Protein AF-A0A934ZPI6-F1 (afdb_monomer_lite)

pLDDT: mean 86.33, std 10.87, range [53.69, 97.94]

Foldseek 3Di:
DVQLVVLVVVLVVLVVVDPDDPDALSVVLSVCSNVLSHVVLVCQVCCLPVLCVVLVFDDDDDPLSCVLNVLSSVLSVLLNVCSVVVPPVSNVSSVVSNVVSVVSNVVSSVVRNVVRVVPDDDDDDD

Structure (mmCIF, N/CA/C/O backbone):
data_AF-A0A934ZPI6-F1
#
_entry.id   AF-A0A934ZPI6-F1
#
loop_
_atom_site.group_PDB
_atom_site.id
_atom_site.type_symbol
_atom_site.label_atom_id
_atom_site.label_alt_id
_atom_site.label_comp_id
_atom_site.label_asym_id
_atom_site.label_entity_id
_atom_site.label_seq_id
_atom_site.pdbx_PDB_ins_code
_atom_site.Cartn_x
_atom_site.Cartn_y
_atom_site.Cartn_z
_atom_site.occupancy
_atom_site.B_iso_or_equiv
_atom_site.auth_seq_id
_atom_site.auth_comp_id
_atom_site.auth_asym_id
_atom_site.auth_atom_id
_atom_site.pdbx_PDB_model_num
ATOM 1 N N . MET A 1 1 ? -10.461 5.217 -1.023 1.00 61.00 1 MET A N 1
ATOM 2 C CA . MET A 1 1 ? -10.853 4.906 -2.418 1.00 61.00 1 MET A CA 1
ATOM 3 C C . MET A 1 1 ? -9.967 5.587 -3.461 1.00 61.00 1 MET A C 1
ATOM 5 O O . MET A 1 1 ? -9.389 4.877 -4.270 1.00 61.00 1 MET A O 1
ATOM 9 N N . MET A 1 2 ? -9.801 6.915 -3.436 1.00 76.94 2 MET A N 1
ATOM 10 C CA . MET A 1 2 ? -9.027 7.647 -4.462 1.00 76.94 2 MET A CA 1
ATOM 11 C C . MET A 1 2 ? -7.570 7.169 -4.614 1.00 76.94 2 MET A C 1
ATOM 13 O O . MET A 1 2 ? -7.124 6.929 -5.727 1.00 76.94 2 MET A O 1
ATOM 17 N N . LEU A 1 3 ? -6.853 6.948 -3.503 1.00 76.81 3 LEU A N 1
ATOM 18 C CA . LEU A 1 3 ? -5.460 6.472 -3.528 1.00 76.81 3 LEU A CA 1
ATOM 19 C C . LEU A 1 3 ? -5.301 5.086 -4.170 1.00 76.81 3 LEU A C 1
ATOM 21 O O . LEU A 1 3 ? -4.359 4.877 -4.921 1.00 76.81 3 LEU A O 1
ATOM 25 N N . GLY A 1 4 ? -6.230 4.157 -3.924 1.00 78.69 4 GLY A N 1
ATOM 26 C CA . GLY A 1 4 ? -6.218 2.846 -4.576 1.00 78.69 4 GLY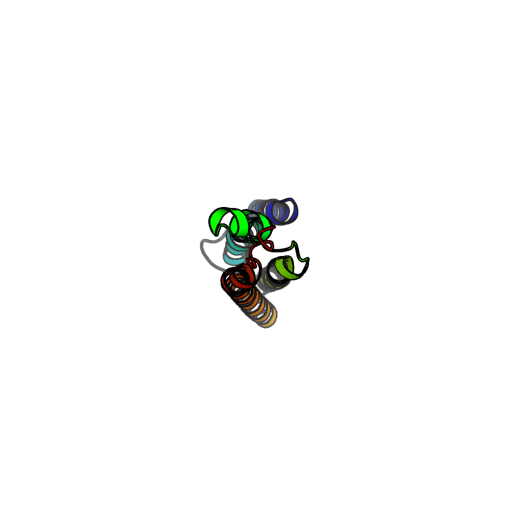 A CA 1
ATOM 27 C C . GLY A 1 4 ? -6.513 2.943 -6.074 1.00 78.69 4 GLY A C 1
ATOM 28 O O . GLY A 1 4 ? -5.838 2.321 -6.887 1.00 78.69 4 GLY A O 1
A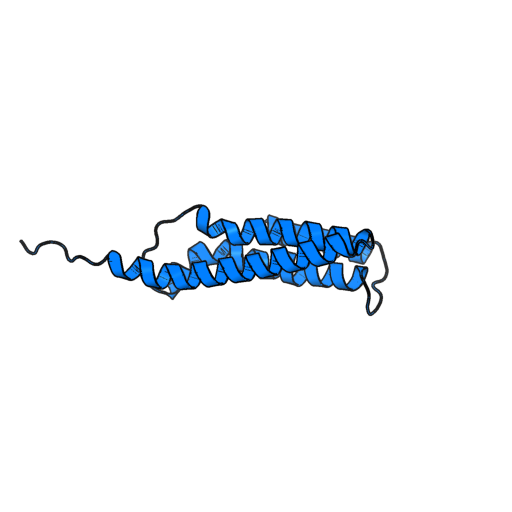TOM 29 N N . ALA A 1 5 ? -7.487 3.773 -6.460 1.00 87.00 5 ALA A N 1
ATOM 30 C CA . ALA A 1 5 ? -7.814 4.010 -7.868 1.00 87.00 5 ALA A CA 1
ATOM 31 C C . ALA A 1 5 ? -6.671 4.704 -8.633 1.00 87.00 5 ALA A C 1
ATOM 33 O O . ALA A 1 5 ? -6.457 4.412 -9.807 1.00 87.00 5 ALA A O 1
ATOM 34 N N . ALA A 1 6 ? -5.891 5.561 -7.965 1.00 91.56 6 ALA A N 1
ATOM 35 C CA . ALA A 1 6 ? -4.702 6.172 -8.554 1.00 91.56 6 ALA A CA 1
ATOM 36 C C . ALA A 1 6 ? -3.691 5.117 -9.030 1.00 91.56 6 ALA A C 1
ATOM 38 O O . ALA A 1 6 ? -3.093 5.282 -10.089 1.00 91.56 6 ALA A O 1
ATOM 39 N N . TRP A 1 7 ? -3.555 3.992 -8.320 1.00 93.19 7 TRP A N 1
ATOM 40 C CA . TRP A 1 7 ? -2.684 2.901 -8.759 1.00 93.19 7 TRP A CA 1
ATOM 41 C C . TRP A 1 7 ? -3.165 2.215 -10.036 1.00 93.19 7 TRP A C 1
ATOM 43 O O . TRP A 1 7 ? -2.327 1.839 -10.846 1.00 93.19 7 TRP A O 1
ATOM 53 N N . LEU A 1 8 ? -4.477 2.129 -10.283 1.00 92.56 8 LEU A N 1
ATOM 54 C CA . LEU A 1 8 ? -4.981 1.643 -11.574 1.00 92.56 8 LEU A CA 1
ATOM 55 C C . LEU A 1 8 ? -4.616 2.584 -12.718 1.00 92.56 8 LEU A C 1
ATOM 57 O O . LEU A 1 8 ? -4.293 2.110 -13.802 1.00 92.56 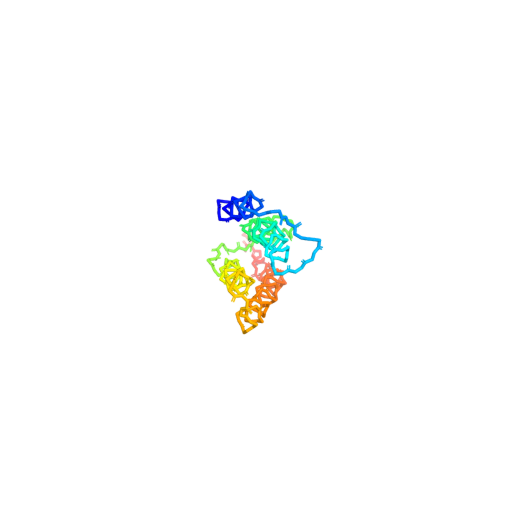8 LEU A O 1
ATOM 61 N N . LEU A 1 9 ? -4.631 3.899 -12.483 1.00 92.31 9 LEU A N 1
ATOM 62 C CA . LEU A 1 9 ? -4.175 4.870 -13.480 1.00 92.31 9 LEU A CA 1
ATOM 63 C C . LEU A 1 9 ? -2.674 4.721 -13.746 1.00 92.31 9 LEU A C 1
ATOM 65 O O . LEU A 1 9 ? -2.269 4.705 -14.905 1.00 92.31 9 LEU A O 1
ATOM 69 N N . VAL A 1 10 ? -1.859 4.547 -12.698 1.00 90.56 10 VAL A N 1
ATOM 70 C CA . VAL A 1 10 ? -0.413 4.296 -12.840 1.00 90.56 10 VAL A CA 1
ATOM 71 C C . VAL A 1 10 ? -0.160 3.004 -13.615 1.00 90.56 10 VAL A C 1
ATOM 73 O O . VAL A 1 10 ? 0.608 3.012 -14.576 1.00 90.56 10 VAL A O 1
ATOM 76 N N . THR A 1 11 ? -0.824 1.905 -13.250 1.00 91.69 11 THR A N 1
ATOM 77 C CA . THR A 1 11 ? -0.698 0.638 -13.973 1.00 91.69 11 THR A CA 1
ATOM 78 C C . THR A 1 11 ? -1.182 0.775 -15.413 1.00 91.69 11 THR A C 1
ATOM 80 O O . THR A 1 11 ? -0.482 0.342 -16.320 1.00 91.69 11 THR A O 1
ATOM 83 N N . GLY A 1 12 ? -2.327 1.416 -15.652 1.00 90.25 12 GLY A N 1
ATOM 84 C CA . GLY A 1 12 ? -2.854 1.654 -16.996 1.00 90.25 12 GLY A CA 1
ATOM 85 C C . GLY A 1 12 ? -1.890 2.462 -17.868 1.00 90.25 12 GLY A C 1
ATOM 86 O O . GLY A 1 12 ? -1.635 2.080 -19.007 1.00 90.25 12 GLY A O 1
ATOM 87 N N . ALA A 1 13 ? -1.284 3.518 -17.321 1.00 90.25 13 ALA A N 1
ATOM 88 C CA . ALA A 1 13 ? -0.256 4.296 -18.009 1.00 90.25 13 ALA A CA 1
ATOM 89 C C . ALA A 1 13 ? 0.995 3.455 -18.317 1.00 90.25 13 ALA A C 1
ATOM 91 O O . ALA A 1 13 ? 1.549 3.538 -19.413 1.00 90.25 13 ALA A O 1
ATOM 92 N N . LEU A 1 14 ? 1.414 2.601 -17.379 1.00 87.81 14 LEU A N 1
ATOM 93 C CA . LEU A 1 14 ? 2.557 1.707 -17.557 1.00 87.81 14 LEU A CA 1
ATOM 94 C C . LEU A 1 14 ? 2.300 0.687 -18.679 1.00 87.81 14 LEU A C 1
ATOM 96 O O . LEU A 1 14 ? 3.148 0.536 -19.559 1.00 87.81 14 LEU A O 1
ATOM 100 N N . LEU A 1 15 ? 1.109 0.081 -18.708 1.00 87.88 15 LEU A N 1
ATOM 101 C CA . LEU A 1 15 ? 0.666 -0.840 -19.763 1.00 87.88 15 LEU A CA 1
ATOM 102 C C . LEU A 1 15 ? 0.512 -0.157 -21.129 1.00 87.88 15 LEU A C 1
ATOM 104 O O . LEU A 1 15 ? 0.835 -0.754 -22.150 1.00 87.88 15 LEU A O 1
ATOM 108 N N . ALA A 1 16 ? 0.040 1.090 -21.163 1.00 88.12 16 ALA A N 1
ATOM 109 C CA . ALA A 1 16 ? -0.081 1.850 -22.406 1.00 88.12 16 ALA A CA 1
ATOM 110 C C . ALA A 1 16 ? 1.289 2.256 -22.976 1.00 88.12 16 ALA A C 1
ATOM 112 O O . ALA A 1 16 ? 1.445 2.379 -24.188 1.00 88.12 16 ALA A O 1
ATOM 113 N N . SER A 1 17 ? 2.287 2.465 -22.112 1.00 83.62 17 SER A N 1
ATOM 114 C CA . SER A 1 17 ? 3.613 2.935 -22.525 1.00 83.62 17 SER A CA 1
ATOM 115 C C . SER A 1 17 ? 4.485 1.859 -23.180 1.00 83.62 17 SER A C 1
ATOM 117 O O . SER A 1 17 ? 5.383 2.189 -23.956 1.00 83.62 17 SER A O 1
ATOM 119 N N . ARG A 1 18 ? 4.276 0.579 -22.843 1.00 77.38 18 ARG A N 1
ATOM 120 C CA . ARG A 1 18 ? 5.131 -0.537 -23.271 1.00 77.38 18 ARG A CA 1
ATOM 121 C C . ARG A 1 18 ? 4.319 -1.819 -23.391 1.00 77.38 18 ARG A C 1
ATOM 123 O O . ARG A 1 18 ? 3.529 -2.132 -22.507 1.00 77.38 18 ARG A O 1
ATOM 130 N N . ALA A 1 19 ? 4.593 -2.612 -24.428 1.00 78.25 19 ALA A N 1
ATOM 131 C CA . ALA A 1 19 ? 4.105 -3.985 -24.485 1.00 78.25 19 ALA A CA 1
ATOM 132 C C . ALA A 1 19 ? 4.627 -4.755 -23.264 1.00 78.25 19 ALA A C 1
ATOM 134 O O . ALA A 1 19 ? 5.829 -4.735 -22.980 1.00 78.25 19 ALA A O 1
ATOM 135 N N . LEU A 1 20 ? 3.721 -5.394 -22.524 1.00 76.50 20 LEU A N 1
ATOM 136 C CA . LEU A 1 20 ? 4.084 -6.070 -21.290 1.00 76.50 20 LEU A CA 1
ATOM 137 C C . LEU A 1 20 ? 4.725 -7.425 -21.623 1.00 76.50 20 LEU A C 1
ATOM 139 O O . LEU A 1 20 ? 4.064 -8.271 -22.230 1.00 76.50 20 LEU A O 1
ATOM 143 N N . PRO A 1 21 ? 5.998 -7.654 -21.261 1.00 78.75 21 PRO A N 1
ATOM 144 C CA . PRO A 1 21 ? 6.597 -8.969 -21.416 1.00 78.75 21 PRO A CA 1
ATOM 145 C C . PRO A 1 21 ? 5.888 -9.977 -20.493 1.00 78.75 21 PRO A C 1
ATOM 147 O O . PRO A 1 21 ? 5.345 -9.582 -19.460 1.00 78.75 21 PRO A O 1
ATOM 150 N N . PRO A 1 22 ? 5.916 -11.283 -20.813 1.00 82.50 22 PRO A N 1
ATOM 151 C CA . PRO A 1 22 ? 5.261 -12.316 -20.003 1.00 82.50 22 PRO A CA 1
ATOM 152 C C . PRO A 1 22 ? 5.888 -12.498 -18.609 1.00 82.50 22 PRO A C 1
ATOM 154 O O . PRO A 1 22 ? 5.317 -13.180 -17.764 1.00 82.50 22 PRO A O 1
ATOM 157 N N . ALA A 1 23 ? 7.064 -11.910 -18.367 1.00 86.50 23 ALA A N 1
ATOM 158 C CA . ALA A 1 23 ? 7.739 -11.881 -17.078 1.00 86.50 23 ALA A CA 1
ATOM 159 C C . ALA A 1 23 ? 8.703 -10.685 -16.994 1.00 86.50 23 ALA A C 1
ATOM 161 O O . ALA A 1 23 ? 9.086 -10.100 -18.011 1.00 86.50 23 ALA A O 1
ATOM 162 N N . GLY A 1 24 ? 9.143 -10.360 -15.777 1.00 87.69 24 GLY A N 1
ATOM 163 C CA . GLY A 1 24 ? 10.193 -9.378 -15.512 1.00 87.69 24 GLY A CA 1
ATOM 164 C C . GLY A 1 24 ? 9.701 -8.133 -14.768 1.00 87.69 24 GLY A C 1
ATOM 165 O O . GLY A 1 24 ? 8.521 -8.027 -14.444 1.00 87.69 24 GLY A O 1
ATOM 166 N N . PRO A 1 25 ? 10.587 -7.153 -14.515 1.00 88.44 25 PRO A N 1
ATOM 167 C CA . PRO A 1 25 ? 10.303 -6.061 -13.581 1.00 88.44 25 PRO A CA 1
ATOM 168 C C . PRO A 1 25 ? 9.071 -5.219 -13.939 1.00 88.44 25 PRO A C 1
ATOM 170 O O . PRO A 1 25 ? 8.302 -4.845 -13.063 1.00 88.44 25 PRO A O 1
ATOM 173 N N . LEU A 1 26 ? 8.830 -4.951 -15.227 1.00 88.00 26 LEU A N 1
ATOM 174 C CA . LEU A 1 26 ? 7.643 -4.201 -15.662 1.00 88.00 26 LEU A CA 1
ATOM 175 C C . LEU A 1 26 ? 6.342 -4.983 -15.449 1.00 88.00 26 LEU A C 1
ATOM 177 O O . LEU A 1 26 ? 5.337 -4.401 -15.043 1.00 88.00 26 LEU A O 1
ATOM 181 N N . TYR A 1 27 ? 6.372 -6.291 -15.708 1.00 89.88 27 TYR A N 1
ATOM 182 C CA . TYR A 1 27 ? 5.246 -7.183 -15.449 1.00 89.88 27 TYR A CA 1
ATOM 183 C C . TYR A 1 27 ? 4.948 -7.236 -13.946 1.00 89.88 27 TYR A C 1
ATOM 185 O O . TYR A 1 27 ? 3.811 -7.020 -13.525 1.00 89.88 27 TYR A O 1
ATOM 193 N N . ASP A 1 28 ? 5.992 -7.400 -13.132 1.00 91.50 28 ASP A N 1
ATOM 194 C CA . ASP A 1 28 ? 5.894 -7.397 -11.675 1.00 91.50 28 ASP A CA 1
ATOM 195 C C . ASP A 1 28 ? 5.315 -6.075 -11.153 1.00 91.50 28 ASP A C 1
ATOM 197 O O . ASP A 1 28 ? 4.398 -6.100 -10.330 1.00 91.50 28 ASP A O 1
ATOM 201 N N . ALA A 1 29 ? 5.784 -4.927 -11.653 1.00 92.50 29 ALA A N 1
ATOM 202 C CA . ALA A 1 29 ? 5.272 -3.611 -11.269 1.00 92.50 29 ALA A CA 1
ATOM 203 C C . ALA A 1 29 ? 3.779 -3.458 -11.594 1.00 92.50 29 ALA A C 1
ATOM 205 O O . ALA A 1 29 ? 3.015 -2.947 -10.770 1.00 92.50 29 ALA A O 1
ATOM 206 N N . ALA A 1 30 ? 3.349 -3.928 -12.770 1.00 92.44 30 ALA A N 1
ATOM 207 C CA . ALA A 1 30 ? 1.948 -3.892 -13.171 1.00 92.44 30 ALA A CA 1
ATOM 208 C C . ALA A 1 30 ? 1.077 -4.740 -12.233 1.00 92.44 30 ALA A C 1
ATOM 210 O O . ALA A 1 30 ? 0.076 -4.237 -11.714 1.00 92.44 30 ALA A O 1
ATOM 211 N N . LEU A 1 31 ? 1.488 -5.983 -11.950 1.00 93.38 31 LEU A N 1
ATOM 212 C CA . LEU A 1 31 ? 0.769 -6.865 -11.027 1.00 93.38 31 LEU A CA 1
ATOM 213 C C . LEU A 1 31 ? 0.689 -6.274 -9.617 1.00 93.38 31 LEU A C 1
ATOM 215 O O . LEU A 1 31 ? -0.382 -6.280 -9.008 1.00 93.38 31 LEU A O 1
ATOM 219 N N . HIS A 1 32 ? 1.789 -5.722 -9.104 1.00 95.00 32 HIS A N 1
ATOM 220 C CA . HIS A 1 32 ? 1.790 -5.085 -7.788 1.00 95.00 32 HIS A CA 1
ATOM 221 C C . HIS A 1 32 ? 0.888 -3.846 -7.757 1.00 95.00 32 HIS A C 1
ATOM 223 O O . HIS A 1 32 ? 0.164 -3.652 -6.780 1.00 95.00 32 HIS A O 1
ATOM 229 N N . GLY A 1 33 ? 0.862 -3.040 -8.820 1.00 94.31 33 GLY A N 1
ATOM 230 C CA . GLY A 1 33 ? -0.043 -1.895 -8.919 1.00 94.31 33 GLY A CA 1
ATOM 231 C C . GLY A 1 33 ? -1.523 -2.296 -8.846 1.00 94.31 33 GLY A C 1
ATOM 232 O O . GLY A 1 33 ? -2.289 -1.662 -8.121 1.00 94.31 33 GLY A O 1
ATOM 233 N N . VAL A 1 34 ? -1.922 -3.398 -9.493 1.00 94.88 34 VAL A N 1
ATOM 234 C CA . VAL A 1 34 ? -3.305 -3.905 -9.407 1.00 94.88 34 VAL A CA 1
ATOM 235 C C . VAL A 1 34 ? -3.588 -4.539 -8.044 1.00 94.88 34 VAL A C 1
ATOM 237 O O . VAL A 1 34 ? -4.510 -4.125 -7.342 1.00 94.88 34 VAL A O 1
ATOM 240 N N . PHE A 1 35 ? -2.820 -5.550 -7.642 1.00 95.94 35 PHE A N 1
ATOM 241 C CA . PHE A 1 35 ? -3.153 -6.332 -6.452 1.00 95.94 35 PHE A CA 1
ATOM 242 C C . PHE A 1 35 ? -2.863 -5.569 -5.158 1.00 95.94 35 PHE A C 1
ATOM 244 O O . PHE A 1 35 ? -3.732 -5.451 -4.297 1.00 95.94 35 PHE A O 1
ATOM 251 N N . VAL A 1 36 ? -1.662 -5.014 -5.010 1.00 95.06 36 VAL A N 1
ATOM 252 C CA . VAL A 1 36 ? -1.281 -4.293 -3.789 1.00 95.06 36 VAL A CA 1
ATOM 253 C C . VAL A 1 36 ? -1.818 -2.862 -3.828 1.00 95.06 36 VAL A C 1
ATOM 255 O O . VAL A 1 36 ? -2.426 -2.399 -2.860 1.00 95.06 36 VAL A O 1
ATOM 258 N N . GLY A 1 37 ? -1.641 -2.176 -4.957 1.00 94.06 37 GLY A N 1
ATOM 259 C CA . GLY A 1 37 ? -1.999 -0.765 -5.101 1.00 94.06 37 GLY A CA 1
ATOM 260 C C . GLY A 1 37 ? -3.492 -0.508 -5.103 1.00 94.06 37 GLY A C 1
ATOM 261 O O . GLY A 1 37 ? -3.947 0.389 -4.397 1.00 94.06 37 GLY A O 1
ATOM 262 N N . TYR A 1 38 ? -4.258 -1.310 -5.838 1.00 94.44 38 TYR A N 1
ATOM 263 C CA . TYR A 1 38 ? -5.706 -1.163 -5.897 1.00 94.44 38 TYR A CA 1
ATOM 264 C C . TYR A 1 38 ? -6.425 -2.085 -4.908 1.00 94.44 38 TYR A C 1
ATOM 266 O O . TYR A 1 38 ? -7.059 -1.585 -3.976 1.00 94.44 38 TYR A O 1
ATOM 274 N N . VAL A 1 39 ? -6.317 -3.411 -5.060 1.00 94.75 39 VAL A N 1
ATOM 275 C CA . VAL A 1 39 ? -7.150 -4.362 -4.296 1.00 94.75 39 VAL A CA 1
ATOM 276 C C . VAL A 1 39 ? -6.877 -4.277 -2.791 1.00 94.75 39 VAL A C 1
ATOM 278 O O . VAL A 1 39 ? -7.801 -4.024 -2.015 1.00 94.75 39 VAL A O 1
ATOM 281 N N . LEU A 1 40 ? -5.622 -4.431 -2.357 1.00 93.25 40 LEU A N 1
ATOM 282 C CA . LEU A 1 40 ? -5.291 -4.395 -0.927 1.00 93.25 40 LEU A CA 1
ATOM 283 C C . LEU A 1 40 ? -5.490 -3.007 -0.310 1.00 93.25 40 LEU A C 1
ATOM 285 O O . LEU A 1 40 ? -5.996 -2.922 0.808 1.00 93.25 40 LEU A O 1
ATOM 289 N N . SER A 1 41 ? -5.181 -1.923 -1.031 1.00 92.19 41 SER A N 1
ATOM 290 C CA . SER A 1 41 ? -5.482 -0.561 -0.562 1.00 92.19 41 SER A CA 1
ATOM 291 C C . SER A 1 41 ? -6.980 -0.369 -0.302 1.00 92.19 41 SER A C 1
ATOM 293 O O . SER A 1 41 ? -7.361 0.198 0.724 1.00 92.19 41 SER A O 1
ATOM 295 N N . MET A 1 42 ? -7.850 -0.892 -1.177 1.00 92.94 42 MET A N 1
ATOM 296 C CA . MET A 1 42 ? -9.298 -0.843 -0.958 1.00 92.94 42 MET A CA 1
ATOM 297 C C . MET A 1 42 ? -9.714 -1.643 0.273 1.00 92.94 42 MET A C 1
ATOM 299 O O . MET A 1 42 ? -10.505 -1.139 1.070 1.00 92.94 42 MET A O 1
ATOM 303 N N . VAL A 1 43 ? -9.163 -2.840 0.478 1.00 91.25 43 VAL A N 1
ATOM 304 C CA . VAL A 1 43 ? -9.434 -3.629 1.689 1.00 91.25 43 VAL A CA 1
ATOM 305 C C . VAL A 1 43 ? -9.010 -2.852 2.937 1.00 91.25 43 VAL A C 1
ATOM 307 O O . VAL A 1 43 ? -9.819 -2.656 3.844 1.00 91.25 43 VAL A O 1
ATOM 310 N N . PHE A 1 44 ? -7.779 -2.344 2.968 1.00 90.75 44 PHE A N 1
ATOM 311 C CA . PHE A 1 44 ? -7.221 -1.659 4.136 1.00 90.75 44 PHE A CA 1
ATOM 312 C C . PHE A 1 44 ? -7.945 -0.345 4.438 1.00 90.75 44 PHE A C 1
ATOM 314 O O . PHE A 1 44 ? -8.156 -0.020 5.602 1.00 90.75 44 PHE A O 1
ATOM 321 N N . ALA A 1 45 ? -8.369 0.398 3.413 1.00 89.31 45 ALA A N 1
ATOM 322 C CA . ALA A 1 45 ? -9.078 1.661 3.596 1.00 89.31 45 ALA A CA 1
ATOM 323 C C . ALA A 1 45 ? -10.471 1.489 4.226 1.00 89.31 45 ALA A C 1
ATOM 325 O O . ALA A 1 45 ? -10.913 2.375 4.959 1.00 89.31 45 ALA A O 1
ATOM 326 N N . HIS A 1 46 ? -11.161 0.376 3.952 1.00 88.62 46 HIS A N 1
ATOM 327 C CA . HIS A 1 46 ? -12.525 0.135 4.449 1.00 88.62 46 HIS A CA 1
ATOM 328 C C . HIS A 1 46 ? -12.582 -0.777 5.670 1.00 88.62 46 HIS A C 1
ATOM 330 O O . HIS A 1 46 ? -13.555 -0.735 6.423 1.00 88.62 46 HIS A O 1
ATOM 336 N N . ALA A 1 47 ? -11.552 -1.586 5.899 1.00 87.94 47 ALA A N 1
ATOM 337 C CA . ALA A 1 47 ? -11.490 -2.500 7.027 1.00 87.94 47 ALA A CA 1
ATOM 338 C C . ALA A 1 47 ? -11.760 -1.848 8.400 1.00 87.94 47 ALA A C 1
ATOM 340 O O . ALA A 1 47 ? -12.509 -2.457 9.162 1.00 87.94 47 ALA A O 1
ATOM 341 N N . PRO A 1 48 ? -11.285 -0.624 8.727 1.00 82.62 48 PRO A N 1
ATOM 342 C CA . PRO A 1 48 ? -11.616 0.034 9.997 1.00 82.62 48 PRO A CA 1
ATOM 343 C C . PRO A 1 48 ? -13.118 0.261 10.215 1.00 82.62 48 PRO A C 1
ATOM 345 O O . PRO A 1 48 ? -13.562 0.354 11.354 1.00 82.62 48 PRO A O 1
ATOM 348 N N . ILE A 1 49 ? -13.898 0.342 9.133 1.00 83.81 49 ILE A N 1
ATOM 349 C CA . ILE A 1 49 ? -15.347 0.578 9.158 1.00 83.81 49 ILE A CA 1
ATOM 350 C C . ILE A 1 49 ? -16.106 -0.755 9.115 1.00 83.81 49 ILE A C 1
ATOM 352 O O . ILE A 1 49 ? -17.065 -0.954 9.858 1.00 83.81 49 ILE A O 1
ATOM 356 N N . ILE A 1 50 ? -15.667 -1.691 8.268 1.00 85.31 50 ILE A N 1
ATOM 357 C CA . ILE A 1 50 ? -16.351 -2.975 8.050 1.00 85.31 50 ILE A CA 1
ATOM 358 C C . ILE A 1 50 ? -16.103 -3.949 9.210 1.00 85.31 50 ILE A C 1
ATOM 360 O O . ILE A 1 50 ? -17.028 -4.636 9.647 1.00 85.31 50 ILE A O 1
ATOM 364 N N . LEU A 1 51 ? -14.872 -4.021 9.729 1.00 82.25 51 LEU A N 1
ATOM 365 C CA . LEU A 1 51 ? -14.506 -5.011 10.746 1.00 82.25 51 LEU A CA 1
ATOM 366 C C . LEU A 1 51 ? -15.311 -4.871 12.045 1.00 82.25 51 LEU A C 1
ATOM 368 O O . LEU A 1 51 ? -15.802 -5.899 12.510 1.00 82.25 51 LEU A O 1
ATOM 372 N N . PRO A 1 52 ? -15.526 -3.670 12.621 1.00 78.38 52 PRO A N 1
ATOM 373 C CA . PRO A 1 52 ? -16.374 -3.520 13.805 1.00 78.38 52 PRO A CA 1
ATOM 374 C C . PRO A 1 52 ? -17.816 -3.983 13.567 1.00 78.38 52 PRO A C 1
ATOM 376 O O . PRO A 1 52 ? -18.404 -4.633 14.433 1.00 78.38 52 PRO A O 1
ATOM 379 N N . ALA A 1 53 ? -18.367 -3.708 12.379 1.00 83.00 53 ALA A N 1
ATOM 380 C CA . ALA A 1 53 ? -19.730 -4.086 12.015 1.00 83.00 53 ALA A CA 1
ATOM 381 C C . ALA A 1 53 ? -19.897 -5.612 11.898 1.00 83.00 53 ALA A C 1
ATOM 383 O O . ALA A 1 53 ? -20.854 -6.172 12.434 1.00 83.00 53 ALA A O 1
ATOM 384 N N . VAL A 1 54 ? -18.945 -6.298 11.257 1.00 82.81 54 VAL A N 1
ATOM 385 C CA . VAL A 1 54 ? -18.979 -7.763 11.088 1.00 82.81 54 VAL A CA 1
ATOM 386 C C . VAL A 1 54 ? -18.630 -8.488 12.390 1.00 82.81 54 VAL A C 1
ATOM 388 O O . VAL A 1 54 ? -19.300 -9.451 12.759 1.00 82.81 54 VAL A O 1
ATOM 391 N N . ALA A 1 55 ? -17.619 -8.012 13.121 1.00 79.94 55 ALA A N 1
ATOM 392 C CA . ALA A 1 55 ? -17.213 -8.588 14.402 1.00 79.94 55 ALA A CA 1
ATOM 393 C C . ALA A 1 55 ? -18.150 -8.209 15.566 1.00 79.94 55 ALA A C 1
ATOM 395 O O . ALA A 1 55 ? -17.986 -8.737 16.665 1.00 79.94 55 ALA A O 1
ATOM 396 N N . ARG A 1 56 ? -19.129 -7.320 15.332 1.00 78.69 56 ARG A N 1
ATOM 397 C CA . ARG A 1 56 ? -20.098 -6.809 16.319 1.00 78.69 56 ARG A CA 1
ATOM 398 C C . ARG A 1 56 ? -19.432 -6.270 17.592 1.00 78.69 56 ARG A C 1
ATOM 400 O O . ARG A 1 56 ? -19.914 -6.494 18.700 1.00 78.69 56 ARG A O 1
ATOM 407 N N . VAL A 1 57 ? -18.319 -5.557 17.431 1.00 74.62 57 VAL A N 1
ATOM 408 C CA . VAL A 1 57 ? -17.578 -4.917 18.528 1.00 74.62 57 VAL A CA 1
ATOM 409 C C . VAL A 1 57 ? -17.575 -3.404 18.346 1.00 74.62 57 VAL A C 1
ATOM 411 O O . VAL A 1 57 ? -17.357 -2.911 17.243 1.00 74.62 57 VAL A O 1
ATOM 414 N N . SER A 1 58 ? -17.793 -2.650 19.425 1.00 73.06 58 SER A N 1
ATOM 415 C CA . SER A 1 58 ? -17.650 -1.193 19.401 1.00 73.06 58 SER A CA 1
ATOM 416 C C . SER A 1 58 ? -16.170 -0.831 19.505 1.00 73.06 58 SER A C 1
ATOM 418 O O . SER A 1 58 ? -15.568 -0.965 20.573 1.00 73.06 58 SER A O 1
ATOM 420 N N . VAL A 1 59 ? -15.572 -0.384 18.404 1.00 69.19 59 VAL A N 1
ATOM 421 C CA . VAL A 1 59 ? -14.194 0.120 18.398 1.00 69.19 59 VAL A CA 1
ATOM 422 C C . VAL A 1 59 ? -14.233 1.631 18.195 1.00 69.19 59 VAL A C 1
ATOM 424 O O . VAL A 1 59 ? -14.828 2.078 17.214 1.00 69.19 59 VAL A O 1
ATOM 427 N N . PRO A 1 60 ? -13.619 2.430 19.087 1.00 74.00 60 PRO A N 1
ATOM 428 C CA . PRO A 1 60 ? -13.469 3.854 18.846 1.00 74.00 60 PRO A CA 1
ATOM 429 C C . PRO A 1 60 ? -12.620 4.072 17.594 1.00 74.00 60 PRO A C 1
ATOM 431 O O . PRO A 1 60 ? -11.558 3.466 17.436 1.00 74.00 60 PRO A O 1
ATOM 434 N N . PHE A 1 61 ? -13.086 4.941 16.701 1.00 74.06 61 PHE A N 1
ATOM 435 C CA . PHE A 1 61 ? -12.367 5.259 15.476 1.00 74.06 61 PHE A CA 1
ATOM 436 C C . PHE A 1 61 ? -11.025 5.915 15.828 1.00 74.06 61 PHE A C 1
ATOM 438 O O . PHE A 1 61 ? -10.994 6.985 16.434 1.00 74.06 61 PHE A O 1
ATOM 445 N N . SER A 1 62 ? -9.913 5.261 15.483 1.00 80.06 62 SER A N 1
ATOM 446 C CA . SER A 1 62 ? -8.564 5.767 15.742 1.00 80.06 62 SER A CA 1
ATOM 447 C C . SER A 1 62 ? -7.795 5.919 14.430 1.00 80.06 62 SER A C 1
ATOM 449 O O . SER A 1 62 ? -7.772 4.970 13.640 1.00 80.06 62 SER A O 1
ATOM 451 N N . PRO A 1 63 ? -7.097 7.051 14.208 1.00 81.44 63 PRO A N 1
ATOM 452 C CA . PRO A 1 63 ? -6.214 7.230 13.055 1.00 81.44 63 PRO A CA 1
ATOM 453 C C . PRO A 1 63 ? -5.150 6.131 12.915 1.00 81.44 63 PRO A C 1
ATOM 455 O O . PRO A 1 63 ? -4.714 5.833 11.807 1.00 81.44 63 PRO A O 1
ATOM 458 N N . LEU A 1 64 ? -4.768 5.477 14.019 1.00 83.44 64 LEU A N 1
ATOM 459 C CA . LEU A 1 64 ? -3.791 4.384 14.023 1.00 83.44 64 LEU A CA 1
ATOM 460 C C . LEU A 1 64 ? -4.232 3.173 13.189 1.00 83.44 64 LEU A C 1
ATOM 462 O O . LEU A 1 64 ? -3.380 2.448 12.681 1.00 83.44 64 LEU A O 1
ATOM 466 N N . LEU A 1 65 ? -5.539 2.980 12.976 1.00 84.06 65 LEU A N 1
ATOM 467 C CA . LEU A 1 65 ? -6.061 1.908 12.120 1.00 84.06 65 LEU A CA 1
ATOM 468 C C . LEU A 1 65 ? -5.689 2.095 10.638 1.00 84.06 65 LEU A C 1
ATOM 470 O O . LEU A 1 65 ? -5.763 1.142 9.866 1.00 84.06 65 LEU A O 1
ATOM 474 N N . TYR A 1 66 ? -5.247 3.295 10.249 1.00 88.88 66 TYR A N 1
ATOM 475 C CA . TYR A 1 66 ? -4.754 3.601 8.905 1.00 88.88 66 TYR A CA 1
ATOM 476 C C . TYR A 1 66 ? -3.233 3.472 8.769 1.00 88.88 66 TYR A C 1
ATOM 478 O O . TYR A 1 66 ? -2.712 3.584 7.659 1.00 88.88 66 TYR A O 1
ATOM 486 N N . LEU A 1 67 ? -2.505 3.184 9.854 1.00 91.94 67 LEU A N 1
ATOM 487 C CA . LEU A 1 67 ? -1.059 2.965 9.794 1.00 91.94 67 LEU A CA 1
ATOM 488 C C . LEU A 1 67 ? -0.668 1.841 8.811 1.00 91.94 67 LEU A C 1
ATOM 490 O O . LEU A 1 67 ? 0.225 2.076 7.995 1.00 91.94 67 LEU A O 1
ATOM 494 N N . PRO A 1 68 ? -1.346 0.670 8.782 1.00 92.81 68 PRO A N 1
ATOM 495 C CA . PRO A 1 68 ? -1.047 -0.364 7.793 1.00 92.81 68 PRO A CA 1
ATOM 496 C C . PRO A 1 68 ? -1.214 0.137 6.354 1.00 92.81 68 PRO A C 1
ATOM 498 O O . PRO A 1 68 ? -0.416 -0.204 5.488 1.00 92.81 68 PRO A O 1
ATOM 501 N N . LEU A 1 69 ? -2.217 0.985 6.099 1.00 93.06 69 LEU A N 1
ATOM 502 C CA . LEU A 1 69 ? -2.473 1.561 4.777 1.00 93.06 69 LEU A CA 1
ATOM 503 C C . LEU A 1 69 ? -1.342 2.502 4.339 1.00 93.06 69 LEU A C 1
ATOM 505 O O . LEU A 1 69 ? -0.910 2.448 3.189 1.00 93.06 69 LEU A O 1
ATOM 509 N N . ALA A 1 70 ? -0.839 3.341 5.247 1.00 93.94 70 ALA A N 1
ATOM 510 C CA . ALA A 1 70 ? 0.278 4.234 4.950 1.00 93.94 70 ALA A CA 1
ATOM 511 C C . ALA A 1 70 ? 1.554 3.446 4.611 1.00 93.94 70 ALA A C 1
ATOM 513 O O . ALA A 1 70 ? 2.199 3.718 3.597 1.00 93.94 70 ALA A O 1
ATOM 514 N N . VAL A 1 71 ? 1.879 2.425 5.414 1.00 96.38 71 VAL A N 1
ATOM 515 C CA . VAL A 1 71 ? 3.047 1.560 5.177 1.00 96.38 71 VAL A CA 1
ATOM 516 C C . VAL A 1 71 ? 2.913 0.806 3.850 1.00 96.38 71 VAL A C 1
ATOM 518 O O . VAL A 1 71 ? 3.886 0.730 3.102 1.00 96.38 71 VAL A O 1
ATOM 521 N N . LEU A 1 72 ? 1.710 0.322 3.517 1.00 96.19 72 LEU A N 1
ATOM 522 C CA . LEU A 1 72 ? 1.424 -0.344 2.242 1.00 96.19 72 LEU A CA 1
ATOM 523 C C . LEU A 1 72 ? 1.738 0.572 1.049 1.00 96.19 72 LEU A C 1
ATOM 525 O O . LEU A 1 72 ? 2.431 0.173 0.117 1.00 96.19 72 LEU A O 1
ATOM 529 N N . HIS A 1 73 ? 1.275 1.824 1.081 1.00 96.00 73 HIS A N 1
ATOM 530 C CA . HIS A 1 73 ? 1.508 2.763 -0.018 1.00 96.00 73 HIS A CA 1
ATOM 531 C C . HIS A 1 73 ? 2.982 3.147 -0.174 1.00 96.00 73 HIS A C 1
ATOM 533 O O . HIS A 1 73 ? 3.480 3.184 -1.300 1.00 96.00 73 HIS A O 1
ATOM 539 N N . LEU A 1 74 ? 3.694 3.385 0.930 1.00 96.75 74 LEU A N 1
ATOM 540 C CA . LEU A 1 74 ? 5.128 3.686 0.888 1.00 96.75 74 LEU A CA 1
ATOM 541 C C . LEU A 1 74 ? 5.945 2.483 0.393 1.00 96.75 74 LEU A C 1
ATOM 543 O O . LEU A 1 74 ? 6.828 2.638 -0.453 1.00 96.75 74 LEU A O 1
ATOM 547 N N . GLY A 1 75 ? 5.617 1.278 0.865 1.00 96.62 75 GLY A N 1
ATOM 548 C CA . GLY A 1 75 ? 6.255 0.042 0.419 1.00 96.62 75 GLY A CA 1
ATOM 549 C C . GLY A 1 75 ? 6.019 -0.235 -1.062 1.00 96.62 75 GLY A C 1
ATOM 550 O O . GLY A 1 75 ? 6.944 -0.617 -1.780 1.00 96.62 75 GLY A O 1
ATOM 551 N N . LEU A 1 76 ? 4.801 -0.001 -1.552 1.00 96.44 76 LEU A N 1
ATOM 552 C CA . LEU A 1 76 ? 4.473 -0.148 -2.966 1.00 96.44 76 LEU A CA 1
ATOM 553 C C . LEU A 1 76 ? 5.183 0.882 -3.851 1.00 96.44 76 LEU A C 1
ATOM 555 O O . LEU A 1 76 ? 5.695 0.508 -4.904 1.00 96.44 76 LEU A O 1
ATOM 559 N N . LEU A 1 77 ? 5.271 2.146 -3.425 1.00 96.50 77 LEU A N 1
ATOM 560 C CA . LEU A 1 77 ? 6.055 3.163 -4.135 1.00 96.50 77 LEU A CA 1
ATOM 561 C C . LEU A 1 77 ? 7.512 2.722 -4.287 1.00 96.50 77 LEU A C 1
ATOM 563 O O . LEU A 1 77 ? 8.043 2.744 -5.397 1.00 96.50 77 LEU A O 1
ATOM 567 N N . ALA A 1 78 ? 8.133 2.254 -3.200 1.00 96.81 78 ALA A N 1
ATOM 568 C CA . ALA A 1 78 ? 9.492 1.721 -3.241 1.00 96.81 78 ALA A CA 1
ATOM 569 C C . ALA A 1 78 ? 9.601 0.497 -4.163 1.00 96.81 78 ALA A C 1
ATOM 571 O O . ALA A 1 78 ? 10.565 0.381 -4.923 1.00 96.81 78 ALA A O 1
ATOM 572 N N . ARG A 1 79 ? 8.596 -0.391 -4.143 1.00 95.44 79 ARG A N 1
ATOM 573 C CA .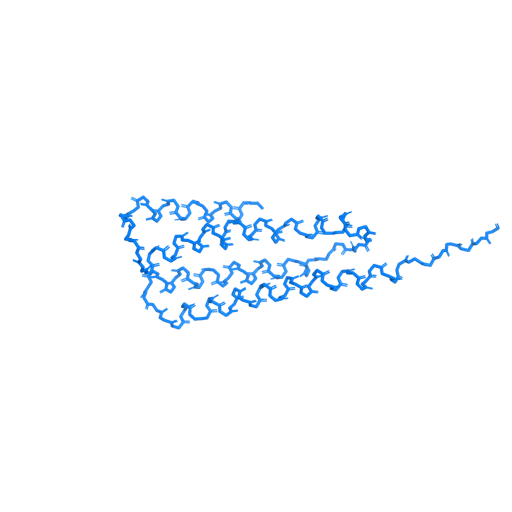 ARG A 1 79 ? 8.571 -1.582 -4.994 1.00 95.44 79 ARG A CA 1
ATOM 574 C C . ARG A 1 79 ? 8.544 -1.215 -6.476 1.00 95.44 79 ARG A C 1
ATOM 576 O O . ARG A 1 79 ? 9.433 -1.637 -7.210 1.00 95.44 79 ARG A O 1
ATOM 583 N N . VAL A 1 80 ? 7.591 -0.381 -6.886 1.00 95.00 80 VAL A N 1
ATOM 584 C CA . VAL A 1 80 ? 7.444 0.062 -8.280 1.00 95.00 80 VAL A CA 1
ATOM 585 C C . VAL A 1 80 ? 8.668 0.861 -8.730 1.00 95.00 80 VAL A C 1
ATOM 587 O O . VAL A 1 80 ? 9.181 0.631 -9.821 1.00 95.00 80 VAL A O 1
ATOM 590 N N . ALA A 1 81 ? 9.207 1.743 -7.882 1.00 95.50 81 ALA A N 1
ATOM 591 C CA . ALA A 1 81 ? 10.441 2.464 -8.189 1.00 95.50 81 ALA A CA 1
ATOM 592 C C . ALA A 1 81 ? 11.633 1.510 -8.391 1.00 95.50 81 ALA A C 1
ATOM 594 O O . ALA A 1 81 ? 12.433 1.708 -9.305 1.00 95.50 81 ALA A O 1
ATOM 595 N N . GLY A 1 82 ? 11.753 0.456 -7.579 1.00 95.44 82 GLY A N 1
ATOM 596 C CA . GLY A 1 82 ? 12.788 -0.571 -7.723 1.00 95.44 82 GLY A CA 1
ATOM 597 C C . GLY A 1 82 ? 12.627 -1.440 -8.973 1.00 95.44 82 GLY A C 1
ATOM 598 O O . GLY A 1 82 ? 13.623 -1.852 -9.573 1.00 95.44 82 GLY A O 1
ATOM 599 N N . ASP A 1 83 ? 11.389 -1.705 -9.382 1.00 92.56 83 ASP A N 1
ATOM 600 C CA . ASP A 1 83 ? 11.082 -2.423 -10.619 1.00 92.56 83 ASP A CA 1
ATOM 601 C C . ASP A 1 83 ? 11.417 -1.567 -11.858 1.00 92.56 83 ASP A C 1
ATOM 603 O O . ASP A 1 83 ? 12.038 -2.060 -12.800 1.00 92.56 83 ASP A O 1
ATOM 607 N N . LEU A 1 84 ? 11.103 -0.266 -11.829 1.00 91.88 84 LEU A N 1
ATOM 608 C CA . LEU A 1 84 ? 11.391 0.672 -12.924 1.00 91.88 84 LEU A CA 1
ATOM 609 C C . LEU A 1 84 ? 12.873 1.051 -13.045 1.00 91.88 84 LEU A C 1
ATOM 611 O O . LEU A 1 84 ? 13.372 1.237 -14.152 1.00 91.88 84 LEU A O 1
ATOM 615 N N . SER A 1 85 ? 13.579 1.177 -11.920 1.00 94.25 85 SER A N 1
ATOM 616 C CA . SER A 1 85 ? 15.006 1.546 -11.890 1.00 94.25 85 SER A CA 1
ATOM 617 C C . SER A 1 85 ? 15.955 0.350 -11.983 1.00 94.25 85 SER A C 1
ATOM 619 O O . SER A 1 85 ? 17.167 0.532 -12.063 1.00 94.25 85 SER A O 1
ATOM 621 N N . GLY A 1 86 ? 15.438 -0.880 -11.905 1.00 92.69 86 GLY A N 1
ATOM 622 C CA . GLY A 1 86 ? 16.263 -2.084 -11.792 1.00 92.69 86 GLY A CA 1
ATOM 623 C C . GLY A 1 86 ? 16.941 -2.263 -10.423 1.00 92.69 86 GLY A C 1
ATOM 624 O O . GLY A 1 86 ? 17.631 -3.265 -10.221 1.00 92.69 86 GLY A O 1
ATOM 625 N N . SER A 1 87 ? 16.689 -1.391 -9.442 1.00 95.75 87 SER A N 1
ATOM 626 C CA . SER A 1 87 ? 17.300 -1.430 -8.105 1.00 95.75 87 SER A CA 1
ATOM 627 C C . SER A 1 87 ? 16.783 -2.581 -7.229 1.00 95.75 87 SER A C 1
ATOM 629 O O . SER A 1 87 ? 15.661 -2.552 -6.716 1.00 95.75 87 SER A O 1
ATOM 631 N N . ALA A 1 88 ? 17.629 -3.593 -7.004 1.00 94.50 88 ALA A N 1
ATOM 632 C CA . ALA A 1 88 ? 17.322 -4.708 -6.103 1.00 94.50 88 ALA A CA 1
ATOM 633 C C . ALA A 1 88 ? 17.075 -4.279 -4.639 1.00 94.50 88 ALA A C 1
ATOM 635 O O . ALA A 1 88 ? 16.099 -4.763 -4.060 1.00 94.50 88 ALA A O 1
ATOM 636 N N . PRO A 1 89 ? 17.851 -3.344 -4.048 1.00 96.69 89 PRO A N 1
ATOM 637 C CA . PRO A 1 89 ? 17.597 -2.875 -2.686 1.00 96.69 89 PRO A CA 1
ATOM 638 C C . PRO A 1 89 ? 16.221 -2.224 -2.516 1.00 96.69 89 PRO A C 1
ATOM 640 O O . PRO A 1 89 ? 15.531 -2.507 -1.539 1.00 96.69 89 PRO A O 1
ATOM 643 N N . LEU A 1 90 ? 15.779 -1.408 -3.483 1.00 96.62 90 LEU A N 1
ATOM 644 C CA . LEU A 1 90 ? 14.442 -0.801 -3.441 1.00 96.62 90 LEU A CA 1
ATOM 645 C C . LEU A 1 90 ? 13.340 -1.856 -3.546 1.00 96.62 90 LEU A C 1
ATOM 647 O O . LEU A 1 90 ? 12.369 -1.807 -2.791 1.00 96.62 90 LEU A O 1
ATOM 651 N N . ARG A 1 91 ? 13.511 -2.852 -4.426 1.00 95.88 91 ARG A N 1
ATOM 652 C CA . ARG A 1 91 ? 12.564 -3.970 -4.542 1.00 95.88 91 ARG A CA 1
ATOM 653 C C . ARG A 1 91 ? 12.448 -4.766 -3.246 1.00 95.88 91 ARG A C 1
ATOM 655 O O . ARG A 1 91 ? 11.334 -5.121 -2.860 1.00 95.88 91 ARG A O 1
ATOM 662 N N . GLN A 1 92 ? 13.572 -5.042 -2.586 1.00 96.88 92 GLN A N 1
ATOM 663 C CA . GLN A 1 92 ? 13.606 -5.774 -1.321 1.00 96.88 92 GLN A CA 1
ATOM 664 C C . GLN A 1 92 ? 13.007 -4.945 -0.180 1.00 96.88 92 GLN A C 1
ATOM 666 O O . GLN A 1 92 ? 12.149 -5.444 0.545 1.00 96.88 92 GLN A O 1
ATOM 671 N N . GLY A 1 93 ? 13.394 -3.673 -0.057 1.00 97.62 93 GLY A N 1
ATOM 672 C CA . GLY A 1 93 ? 12.837 -2.760 0.941 1.00 97.62 93 GLY A CA 1
ATOM 673 C C . GLY A 1 93 ? 11.326 -2.582 0.782 1.00 97.62 93 GLY A C 1
ATOM 674 O O . GLY A 1 93 ? 10.587 -2.697 1.758 1.00 97.62 93 GLY A O 1
ATOM 675 N N . GLY A 1 94 ? 10.850 -2.404 -0.454 1.00 96.69 94 GLY A N 1
ATOM 676 C CA . GLY A 1 94 ? 9.423 -2.338 -0.766 1.00 96.69 94 GLY A CA 1
ATOM 677 C C . GLY A 1 94 ? 8.678 -3.635 -0.440 1.00 96.69 94 GLY A C 1
ATOM 678 O O . GLY A 1 94 ? 7.579 -3.588 0.110 1.00 96.69 94 GLY A O 1
ATOM 679 N N . ALA A 1 95 ? 9.272 -4.800 -0.714 1.00 95.38 95 ALA A N 1
ATOM 680 C CA . ALA A 1 95 ? 8.682 -6.093 -0.359 1.00 95.38 95 ALA A CA 1
ATOM 681 C C . ALA A 1 95 ? 8.549 -6.268 1.163 1.00 95.38 95 ALA A C 1
ATOM 683 O O . ALA A 1 95 ? 7.477 -6.632 1.646 1.00 95.38 95 ALA A O 1
ATOM 684 N N . ILE A 1 96 ? 9.604 -5.949 1.921 1.00 97.94 96 ILE A N 1
ATOM 685 C CA . ILE A 1 96 ? 9.593 -6.015 3.389 1.00 97.94 96 ILE A CA 1
ATOM 686 C C . ILE A 1 96 ? 8.544 -5.054 3.955 1.00 97.94 96 ILE A C 1
ATOM 688 O O . ILE A 1 96 ? 7.739 -5.458 4.789 1.00 97.94 96 ILE A O 1
ATOM 692 N N . ALA A 1 97 ? 8.502 -3.809 3.477 1.00 97.56 97 ALA A N 1
ATOM 693 C CA . ALA A 1 97 ? 7.524 -2.823 3.928 1.00 97.56 97 ALA A CA 1
ATOM 694 C C . ALA A 1 97 ? 6.080 -3.284 3.668 1.00 97.56 97 ALA A C 1
ATOM 696 O O . ALA A 1 97 ? 5.238 -3.200 4.561 1.00 97.56 97 ALA A O 1
ATOM 697 N N . ASN A 1 98 ? 5.798 -3.846 2.488 1.00 96.69 98 ASN A N 1
ATOM 698 C CA . ASN A 1 98 ? 4.482 -4.413 2.189 1.00 96.69 98 ASN A CA 1
ATOM 699 C C . ASN A 1 98 ? 4.147 -5.601 3.107 1.00 96.69 98 ASN A C 1
ATOM 701 O O . ASN A 1 98 ? 3.043 -5.660 3.642 1.00 96.69 98 ASN A O 1
ATOM 705 N N . ALA A 1 99 ? 5.092 -6.509 3.367 1.00 96.62 99 ALA A N 1
ATOM 706 C CA . ALA A 1 99 ? 4.879 -7.611 4.307 1.00 96.62 99 ALA A CA 1
ATOM 707 C C . ALA A 1 99 ? 4.589 -7.109 5.735 1.00 96.62 99 ALA A C 1
ATOM 709 O O . ALA A 1 99 ? 3.669 -7.599 6.394 1.00 96.62 99 ALA A O 1
ATOM 710 N N . VAL A 1 100 ? 5.316 -6.085 6.193 1.00 97.81 100 VAL A N 1
ATOM 711 C CA . VAL A 1 100 ? 5.064 -5.418 7.479 1.00 97.81 100 VAL A CA 1
ATOM 712 C C . VAL A 1 100 ? 3.675 -4.782 7.500 1.00 97.81 100 VAL A C 1
ATOM 714 O O . VAL A 1 100 ? 2.969 -4.929 8.495 1.00 97.81 100 VAL A O 1
ATOM 717 N N . ALA A 1 101 ? 3.239 -4.139 6.414 1.00 96.19 101 ALA A N 1
ATOM 718 C CA . ALA A 1 101 ? 1.889 -3.588 6.310 1.00 96.19 101 ALA A CA 1
ATOM 719 C C . ALA A 1 101 ? 0.814 -4.672 6.497 1.00 96.19 101 ALA A C 1
ATOM 721 O O . ALA A 1 101 ? -0.128 -4.470 7.265 1.00 96.19 101 ALA A O 1
ATOM 722 N N . LEU A 1 102 ? 0.978 -5.841 5.866 1.00 94.44 102 LEU A N 1
ATOM 723 C CA . LEU A 1 102 ? 0.085 -6.987 6.071 1.00 94.44 102 LEU A CA 1
ATOM 724 C C . LEU A 1 102 ? 0.103 -7.479 7.524 1.00 94.44 102 LEU A C 1
ATOM 726 O O . LEU A 1 102 ? -0.960 -7.733 8.094 1.00 94.44 102 LEU A O 1
ATOM 730 N N . GLY A 1 103 ? 1.281 -7.573 8.143 1.00 95.38 103 GLY A N 1
ATOM 731 C CA . GLY A 1 103 ? 1.419 -7.962 9.548 1.00 95.38 103 GLY A CA 1
ATOM 732 C C . GLY A 1 103 ? 0.728 -6.983 10.502 1.00 95.38 103 GLY A C 1
ATOM 733 O O . GLY A 1 103 ? -0.069 -7.396 11.343 1.00 95.38 103 GLY A O 1
ATOM 734 N N . LEU A 1 104 ? 0.962 -5.678 10.334 1.00 93.38 104 LEU A N 1
ATOM 735 C CA . LEU A 1 104 ? 0.307 -4.622 11.113 1.00 93.38 104 LEU A CA 1
ATOM 736 C C . LEU A 1 104 ? -1.213 -4.658 10.945 1.00 93.38 104 LEU A C 1
ATOM 738 O O . LEU A 1 104 ? -1.953 -4.498 11.918 1.00 93.38 104 LEU A O 1
ATOM 742 N N . PHE A 1 105 ? -1.686 -4.894 9.723 1.00 90.75 105 PHE A N 1
ATOM 743 C CA . PHE A 1 105 ? -3.107 -5.044 9.452 1.00 90.75 105 PHE A CA 1
ATOM 744 C C . PHE A 1 105 ? -3.700 -6.246 10.193 1.00 90.75 105 PHE A C 1
ATOM 746 O O . PHE A 1 105 ? -4.676 -6.086 10.925 1.00 90.75 105 PHE A O 1
ATOM 753 N N . ALA A 1 106 ? -3.076 -7.422 10.088 1.00 90.81 106 ALA A N 1
ATOM 754 C CA . ALA A 1 106 ? -3.515 -8.624 10.795 1.00 90.81 106 ALA A CA 1
ATOM 755 C C . ALA A 1 106 ? -3.549 -8.415 12.320 1.00 90.81 106 ALA A C 1
ATOM 757 O O . ALA A 1 106 ? -4.542 -8.750 12.970 1.00 90.81 106 ALA A O 1
ATOM 758 N N . LEU A 1 107 ? -2.512 -7.789 12.887 1.00 90.44 107 LEU A N 1
ATOM 759 C CA . LEU A 1 107 ? -2.468 -7.433 14.308 1.00 90.44 107 LEU A CA 1
ATOM 760 C C . LEU A 1 107 ? -3.590 -6.465 14.698 1.00 90.44 107 LEU A C 1
ATOM 762 O O . LEU A 1 107 ? -4.193 -6.632 15.757 1.00 90.44 107 LEU A O 1
ATOM 766 N N . SER A 1 108 ? -3.911 -5.492 13.843 1.00 86.56 108 SER A N 1
ATOM 767 C CA . SER A 1 108 ? -5.011 -4.545 14.073 1.00 86.56 108 SER A CA 1
ATOM 768 C C . SER A 1 108 ? -6.361 -5.266 14.129 1.00 86.56 108 SER A C 1
ATOM 770 O O . SER A 1 108 ? -7.150 -5.026 15.044 1.00 86.56 108 SER A O 1
ATOM 772 N N . VAL A 1 109 ? -6.606 -6.207 13.208 1.00 83.81 109 VAL A N 1
ATOM 773 C CA . VAL A 1 109 ? -7.829 -7.033 13.190 1.00 83.81 109 VAL A CA 1
ATOM 774 C C . VAL A 1 109 ? -7.954 -7.864 14.467 1.00 83.81 109 VAL A C 1
ATOM 776 O O . VAL A 1 109 ? -9.007 -7.893 15.107 1.00 83.81 109 VAL A O 1
ATOM 779 N N . VAL A 1 110 ? -6.868 -8.526 14.864 1.00 84.69 110 VAL A N 1
ATOM 780 C CA . VAL A 1 110 ? -6.838 -9.363 16.066 1.00 84.69 110 VAL A CA 1
ATOM 781 C C . VAL A 1 110 ? -7.008 -8.510 17.331 1.00 84.69 110 VAL A C 1
ATOM 783 O O . VAL A 1 110 ? -7.801 -8.864 18.205 1.00 84.69 110 VAL A O 1
ATOM 786 N N . GLY A 1 111 ? -6.340 -7.357 17.412 1.00 81.94 111 GLY A N 1
ATOM 787 C CA . GLY A 1 111 ? -6.416 -6.427 18.541 1.00 81.94 111 GLY A CA 1
ATOM 788 C C . GLY A 1 111 ? -7.828 -5.890 18.789 1.00 81.94 111 GLY A C 1
ATOM 789 O O . GLY A 1 111 ? -8.280 -5.850 19.937 1.00 81.94 111 GLY A O 1
ATOM 790 N N . VAL A 1 112 ? -8.566 -5.569 17.722 1.00 76.25 112 VAL A N 1
ATOM 791 C CA . VAL A 1 112 ? -9.971 -5.123 17.783 1.00 76.25 112 VAL A CA 1
ATOM 792 C C . VAL A 1 112 ? -10.868 -6.125 18.526 1.00 76.25 112 VAL A C 1
ATOM 794 O O . VAL A 1 112 ? -11.704 -5.723 19.340 1.00 76.25 112 VAL A O 1
ATOM 797 N N . ARG A 1 113 ? -10.649 -7.434 18.342 1.00 71.19 113 ARG A N 1
ATOM 798 C CA . ARG A 1 113 ? -11.398 -8.483 19.058 1.00 71.19 113 ARG A CA 1
ATOM 799 C C . ARG A 1 113 ? -11.167 -8.445 20.573 1.00 71.19 113 ARG A C 1
ATOM 801 O O . ARG A 1 113 ? -12.073 -8.765 21.343 1.00 71.19 113 ARG A O 1
ATOM 808 N N . PHE A 1 114 ? -9.963 -8.085 21.011 1.00 70.69 114 PHE A N 1
ATOM 809 C CA . PHE A 1 114 ? -9.614 -8.030 22.431 1.00 70.69 114 PHE A CA 1
ATOM 810 C C . PHE A 1 114 ? -10.100 -6.742 23.106 1.00 70.69 114 PHE A C 1
ATOM 812 O O . PHE A 1 114 ? -10.538 -6.787 24.256 1.00 70.69 114 PHE A O 1
ATOM 819 N N . LEU A 1 115 ? -10.084 -5.615 22.389 1.00 66.75 115 LEU A N 1
A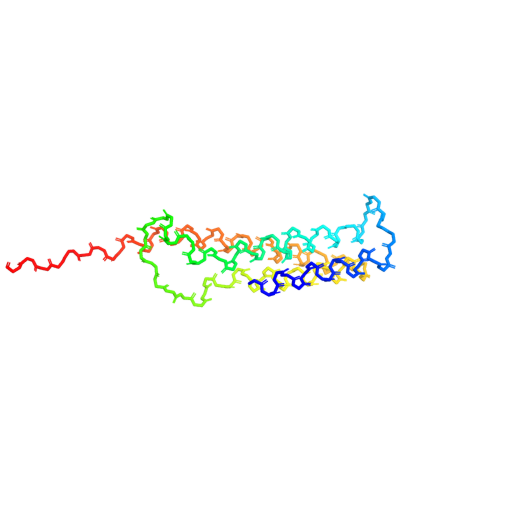TOM 820 C CA . LEU 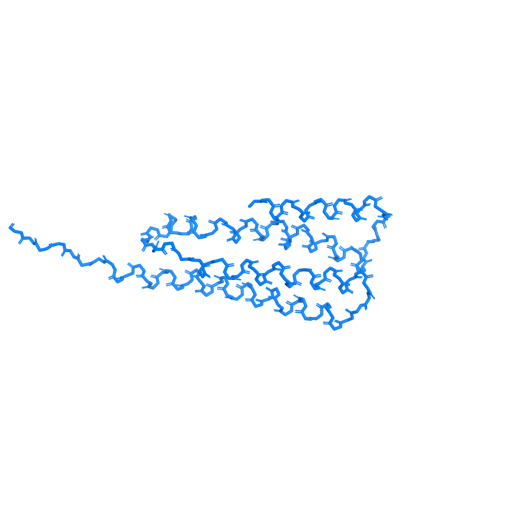A 1 115 ? -10.543 -4.312 22.887 1.00 66.75 115 LEU A CA 1
ATOM 821 C C . LEU A 1 115 ? -12.064 -4.263 23.113 1.00 66.75 115 LEU A C 1
ATOM 823 O O . LEU A 1 115 ? -12.509 -3.719 24.123 1.00 66.75 115 LEU A O 1
ATOM 827 N N . GLY A 1 116 ? -12.860 -4.908 22.251 1.00 57.56 116 GLY A N 1
ATOM 828 C CA . GLY A 1 116 ? -14.326 -4.951 22.379 1.00 57.56 116 GLY A CA 1
ATOM 829 C C . GLY A 1 116 ? -14.849 -5.650 23.644 1.00 57.56 116 GLY A C 1
ATOM 830 O O . GLY A 1 116 ? -15.959 -5.371 24.087 1.00 57.56 116 GLY A O 1
ATOM 831 N N . LYS A 1 117 ? -14.046 -6.512 24.285 1.00 53.69 117 LYS A N 1
ATOM 832 C CA . LYS A 1 117 ? -14.436 -7.201 25.530 1.00 53.69 117 LYS A CA 1
ATOM 833 C C . LYS A 1 117 ? -14.444 -6.295 26.768 1.00 53.69 117 LYS A C 1
ATOM 835 O O . LYS A 1 117 ? -15.015 -6.682 27.780 1.00 53.69 117 LYS A O 1
ATOM 840 N N . ARG A 1 118 ? -13.818 -5.113 26.716 1.00 54.75 118 ARG A N 1
ATOM 841 C CA . ARG A 1 118 ? -13.669 -4.213 27.878 1.00 54.75 118 ARG A CA 1
ATOM 842 C C . ARG A 1 118 ? -14.785 -3.164 28.014 1.00 54.75 118 ARG A C 1
ATOM 844 O O . ARG A 1 118 ? -14.778 -2.423 28.986 1.00 54.75 118 ARG A O 1
ATOM 851 N N . GLY A 1 119 ? -15.721 -3.091 27.062 1.00 54.06 119 GLY A N 1
ATOM 852 C CA . GLY A 1 119 ? -16.762 -2.049 27.002 1.00 54.06 119 GLY A CA 1
ATOM 853 C C . GLY A 1 119 ? -18.145 -2.430 27.547 1.00 54.06 119 GLY A C 1
ATOM 854 O O . GLY A 1 119 ? -19.034 -1.587 27.547 1.00 54.06 119 GLY A O 1
ATOM 855 N N . LEU A 1 120 ? -18.358 -3.670 28.004 1.00 57.34 120 LEU A N 1
ATOM 856 C CA . LEU A 1 120 ? -19.653 -4.138 28.520 1.00 57.34 120 LEU A CA 1
ATOM 857 C C . LEU A 1 120 ? -19.651 -4.208 30.054 1.00 57.34 120 LEU A C 1
ATOM 859 O O . LEU A 1 120 ? -19.746 -5.289 30.629 1.00 57.34 120 LEU A O 1
ATOM 863 N N . SER A 1 121 ? -19.562 -3.061 30.725 1.00 59.09 121 SER A N 1
ATOM 864 C CA . SER A 1 121 ? -20.061 -2.967 32.102 1.00 59.09 121 SER A CA 1
ATOM 865 C C . SER A 1 121 ? -21.546 -2.593 32.025 1.00 59.09 121 SER A C 1
ATOM 867 O O . SER A 1 121 ? -21.854 -1.529 31.483 1.00 59.09 121 SER A O 1
ATOM 869 N N . PRO A 1 122 ? -22.480 -3.443 32.496 1.00 61.09 122 PRO A N 1
ATOM 870 C CA . PRO A 1 122 ? -23.897 -3.104 32.479 1.00 61.09 122 PRO A CA 1
ATOM 871 C C . PRO A 1 122 ? -24.150 -1.843 33.322 1.00 61.09 122 PRO A C 1
ATOM 873 O O . PRO A 1 122 ? -23.518 -1.688 34.372 1.00 61.09 122 PRO A O 1
ATOM 876 N N . PRO A 1 123 ? -25.065 -0.945 32.909 1.00 67.31 123 PRO A N 1
ATOM 877 C CA . PRO A 1 123 ? -25.447 0.191 33.739 1.00 67.31 123 PRO A CA 1
ATOM 878 C C . PRO A 1 123 ? -26.017 -0.305 35.082 1.00 67.31 123 PRO A C 1
ATOM 880 O O . PRO A 1 123 ? -26.685 -1.346 35.109 1.00 67.31 123 PRO A O 1
ATOM 883 N N . PRO A 1 124 ? -25.769 0.409 36.199 1.00 72.44 124 PRO A N 1
ATOM 884 C CA . PRO A 1 124 ? -26.315 0.034 37.497 1.00 72.44 124 PRO A CA 1
ATOM 885 C C . PRO A 1 124 ? -27.845 0.008 37.410 1.00 72.44 124 PRO A C 1
ATOM 887 O O . PRO A 1 124 ? -28.467 1.001 37.028 1.00 72.44 124 PRO A O 1
ATOM 890 N N . ARG A 1 125 ? -28.444 -1.145 37.735 1.00 76.25 125 ARG A N 1
ATOM 891 C CA . ARG A 1 125 ? -29.899 -1.275 37.873 1.00 76.25 125 ARG A CA 1
ATOM 892 C C . ARG A 1 125 ? -30.333 -0.354 39.018 1.00 76.25 125 ARG A C 1
ATOM 894 O O . ARG A 1 125 ? -29.870 -0.542 40.141 1.00 76.25 125 ARG A O 1
ATOM 901 N N . ARG A 1 126 ? -31.136 0.661 38.698 1.00 74.06 126 ARG A N 1
ATOM 902 C CA . ARG A 1 126 ? -31.883 1.454 39.680 1.00 74.06 126 ARG A CA 1
ATOM 903 C C . ARG A 1 126 ? -33.178 0.743 40.032 1.00 74.06 126 ARG A C 1
ATOM 905 O O . ARG A 1 126 ? -33.720 0.073 39.124 1.00 74.06 126 ARG A O 1
#

Secondary structure (DSSP, 8-state):
-HHHHHHHHHHHHHHHHSPPPSSSHHHHHHHHIIIIIIIIHHHHHHHHHHHHHHHT------GGGGHHHHHHHHHHHHHHHHHHH--HHHHHHHHHHHHHHHHHHHHHHHHHHHHGGGS-PPPP--

Sequence (126 aa):
MMLGAAWLLVTGALLASRALPPAGPLYDAALHGVFVGYVLSMVFAHAPIILPAVARVSVPFSPLLYLPLAVLHLGLLARVAGDLSGSAPLRQGGAIANAVALGLFALSVVGVRFLGKRGLSPPPRR

Radius of gyration: 18.57 Å; chains: 1; bounding box: 50×20×64 Å